Protein AF-A0A4R3NCE2-F1 (afdb_monomer)

pLDDT: mean 93.96, std 8.99, range [52.03, 98.62]

Solvent-accessible surface area (backbone atoms only — not comparable to full-atom values): 3868 Å² total; per-residue (Å²): 128,58,69,68,59,54,51,42,53,53,45,52,53,53,42,52,52,39,51,49,54,42,49,55,26,52,52,50,18,53,52,27,46,76,72,69,36,58,70,56,16,55,56,41,47,62,64,40,60,62,41,52,55,49,42,53,52,44,52,51,48,44,52,51,53,53,53,54,66,73,76,111

Radius of gyration: 16.73 Å; Cα contacts (8 Å, |Δi|>4): 50; chains: 1; bounding box: 40×15×48 Å

Foldseek 3Di:
DDPLVVLLVVLVVLLVVLVVLLVVLCVQLVVCVVVVNNVSSVVSCVCNVVSVVSNVVSVVVNVVSVVVVVVD

Mean predicted aligned error: 3.79 Å

Secondary structure (DSSP, 8-state):
--HHHHHHHHHHHHHHHHHHHHHHHHHHHHHHHHTT-HHHHHHHHTTHHHHHHHHHHHHHHHHHHHHHHTT-

Structure (mmCIF, N/CA/C/O backbone):
data_AF-A0A4R3NCE2-F1
#
_entry.id   AF-A0A4R3NCE2-F1
#
loop_
_atom_site.group_PDB
_atom_site.id
_atom_site.type_symbol
_atom_site.label_atom_id
_atom_site.label_alt_id
_atom_site.label_comp_id
_atom_site.label_asym_id
_atom_site.label_entity_id
_atom_site.label_seq_id
_atom_site.pdbx_PDB_ins_code
_atom_site.Cartn_x
_atom_site.Cartn_y
_atom_site.Cartn_z
_atom_site.occupancy
_atom_site.B_iso_or_equiv
_atom_site.auth_seq_id
_atom_site.auth_comp_id
_atom_site.auth_asym_id
_atom_site.auth_atom_id
_atom_site.pdbx_PDB_model_num
ATOM 1 N N . MET A 1 1 ? 24.847 -4.761 -13.828 1.00 59.25 1 MET A N 1
ATOM 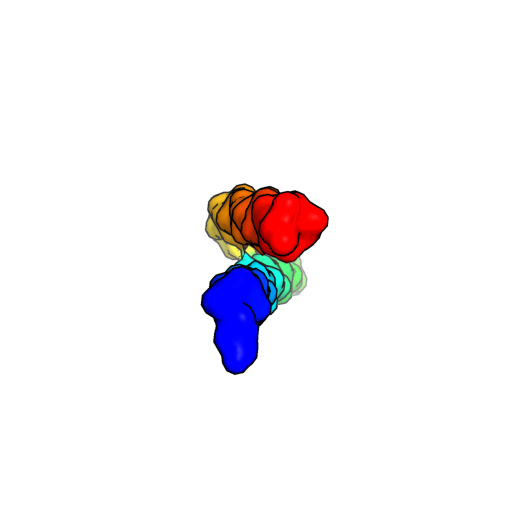2 C CA . MET A 1 1 ? 23.377 -4.945 -13.805 1.00 59.25 1 MET A CA 1
ATOM 3 C C . MET A 1 1 ? 22.811 -3.925 -14.777 1.00 59.25 1 MET A C 1
ATOM 5 O O . MET A 1 1 ? 23.300 -2.810 -14.708 1.00 59.25 1 MET A O 1
ATOM 9 N N . SER A 1 2 ? 21.910 -4.274 -15.703 1.00 82.31 2 SER A N 1
ATOM 10 C CA . SER A 1 2 ? 21.371 -3.271 -16.640 1.00 82.31 2 SER A CA 1
ATOM 11 C C . SER A 1 2 ? 20.594 -2.190 -15.882 1.00 82.31 2 SER A C 1
ATOM 13 O O . SER A 1 2 ? 19.963 -2.493 -14.863 1.00 82.31 2 SER A O 1
ATOM 15 N N . ASP A 1 3 ? 20.624 -0.951 -16.374 1.00 86.19 3 ASP A N 1
ATOM 16 C CA . ASP A 1 3 ? 19.947 0.191 -15.740 1.00 86.19 3 ASP A CA 1
ATOM 17 C C . ASP A 1 3 ? 18.445 -0.074 -15.547 1.00 86.19 3 ASP A C 1
ATOM 19 O O . ASP A 1 3 ? 17.889 0.202 -14.484 1.00 86.19 3 ASP A O 1
ATOM 23 N N . ASN A 1 4 ? 17.814 -0.773 -16.498 1.00 87.44 4 ASN A N 1
ATOM 24 C CA . ASN A 1 4 ? 16.420 -1.220 -16.405 1.00 87.44 4 ASN A CA 1
ATOM 25 C C . ASN A 1 4 ? 16.171 -2.158 -15.213 1.00 87.44 4 ASN A C 1
ATOM 27 O O . ASN A 1 4 ? 15.162 -2.034 -14.516 1.00 87.44 4 ASN A O 1
ATOM 31 N N . LYS A 1 5 ? 17.101 -3.077 -14.922 1.00 88.06 5 LYS A N 1
ATOM 32 C CA . LYS A 1 5 ? 16.989 -3.978 -13.766 1.00 88.06 5 LYS A CA 1
ATOM 33 C C . LYS A 1 5 ? 17.163 -3.220 -12.446 1.00 88.06 5 LYS A C 1
ATOM 35 O O . LYS A 1 5 ? 16.483 -3.551 -11.474 1.00 88.06 5 LYS A O 1
ATOM 40 N N . ILE A 1 6 ? 18.023 -2.197 -12.403 1.00 92.81 6 ILE A N 1
ATOM 41 C CA . ILE A 1 6 ? 18.148 -1.302 -11.239 1.00 92.81 6 ILE A CA 1
ATOM 42 C C . ILE A 1 6 ? 16.835 -0.542 -11.025 1.00 92.81 6 ILE A C 1
ATOM 44 O O . ILE A 1 6 ? 16.293 -0.585 -9.920 1.00 92.81 6 ILE A O 1
ATOM 48 N N . ALA A 1 7 ? 16.292 0.078 -12.073 1.00 92.38 7 ALA A N 1
ATOM 49 C CA . ALA A 1 7 ? 15.060 0.858 -12.005 1.00 92.38 7 ALA A CA 1
ATOM 50 C C . ALA A 1 7 ? 13.859 0.019 -11.535 1.00 92.38 7 ALA A C 1
ATOM 52 O O . ALA A 1 7 ? 13.198 0.385 -10.563 1.00 92.38 7 ALA A O 1
ATOM 53 N N . ILE A 1 8 ? 13.627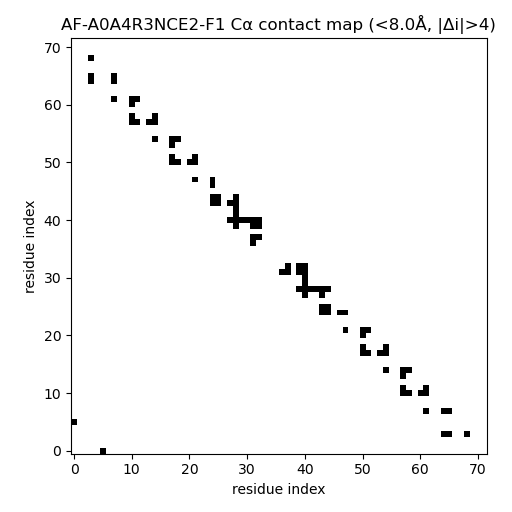 -1.153 -12.143 1.00 94.81 8 ILE A N 1
ATOM 54 C CA . ILE A 1 8 ? 12.548 -2.071 -11.736 1.00 94.81 8 ILE A CA 1
ATOM 55 C C . ILE A 1 8 ? 12.714 -2.496 -10.270 1.00 94.81 8 ILE A C 1
ATOM 57 O O . ILE A 1 8 ? 11.739 -2.516 -9.523 1.00 94.81 8 ILE A O 1
ATOM 61 N N . THR A 1 9 ? 13.943 -2.783 -9.829 1.00 95.56 9 THR A N 1
ATOM 62 C CA . THR A 1 9 ? 14.206 -3.154 -8.429 1.00 95.56 9 THR A CA 1
ATOM 63 C C . THR A 1 9 ? 13.811 -2.036 -7.462 1.00 95.56 9 THR A C 1
ATOM 65 O O . THR A 1 9 ? 13.215 -2.312 -6.422 1.00 95.56 9 THR A O 1
ATOM 68 N N . GLN A 1 10 ? 14.116 -0.775 -7.783 1.00 97.06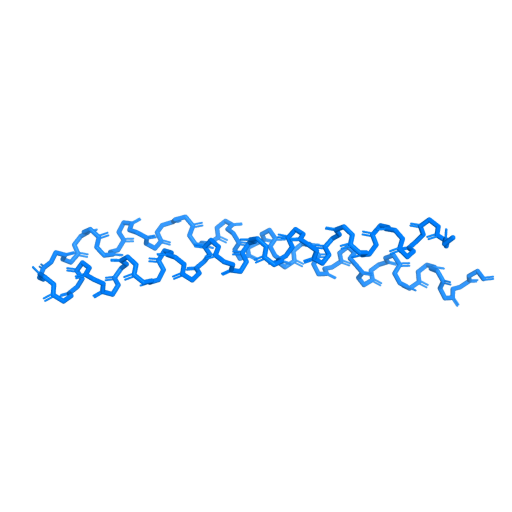 10 GLN A N 1
ATOM 69 C CA . GLN A 1 10 ? 13.742 0.357 -6.926 1.00 97.06 10 GLN A CA 1
ATOM 70 C C . GLN A 1 10 ? 12.231 0.605 -6.921 1.00 97.06 10 GLN A C 1
ATOM 72 O O . GLN A 1 10 ? 11.669 0.894 -5.866 1.00 97.06 10 GLN A O 1
ATOM 77 N N . ILE A 1 11 ? 11.560 0.425 -8.062 1.00 97.56 11 ILE A N 1
ATOM 78 C CA . ILE A 1 11 ? 10.097 0.522 -8.141 1.00 97.56 11 ILE A CA 1
ATOM 79 C C . ILE A 1 11 ? 9.435 -0.538 -7.258 1.00 97.56 11 ILE A C 1
ATOM 81 O O . ILE A 1 11 ? 8.555 -0.205 -6.470 1.00 97.56 11 ILE A O 1
ATOM 85 N N . ILE A 1 12 ? 9.893 -1.792 -7.320 1.00 97.12 12 ILE A N 1
ATOM 86 C CA . ILE A 1 12 ? 9.353 -2.869 -6.477 1.00 97.12 12 ILE A CA 1
ATOM 87 C C . ILE A 1 12 ? 9.533 -2.539 -4.991 1.00 97.12 12 ILE A C 1
ATOM 89 O O . ILE A 1 12 ? 8.596 -2.705 -4.216 1.00 97.12 12 ILE A O 1
ATOM 93 N N . LYS A 1 13 ? 10.694 -2.011 -4.586 1.00 98.06 13 LYS A N 1
ATOM 94 C CA . LYS A 1 13 ? 10.919 -1.571 -3.198 1.00 98.06 13 LYS A CA 1
ATOM 95 C C . LYS A 1 13 ? 9.967 -0.452 -2.775 1.00 98.06 13 LYS A C 1
ATOM 97 O O . LYS A 1 13 ? 9.46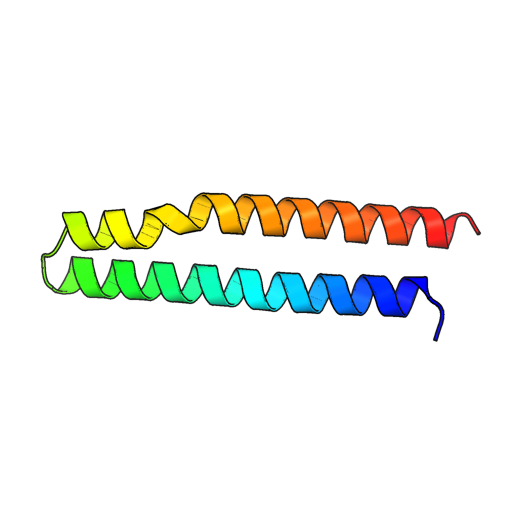2 -0.471 -1.657 1.00 98.06 13 LYS A O 1
ATOM 102 N N . ALA A 1 14 ? 9.701 0.508 -3.658 1.00 97.94 14 ALA A N 1
ATOM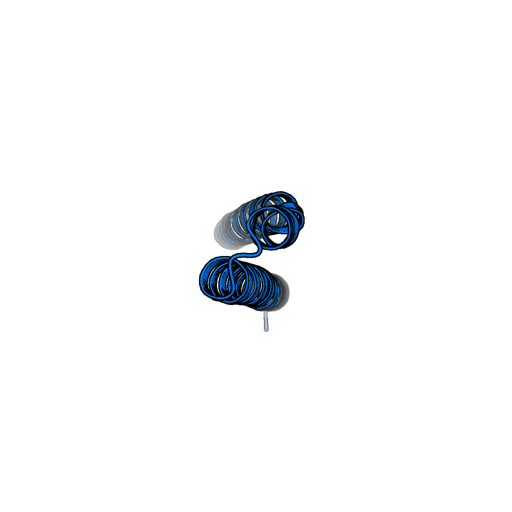 103 C CA . ALA A 1 14 ? 8.729 1.562 -3.387 1.00 97.94 14 ALA A CA 1
ATOM 104 C C . ALA A 1 14 ? 7.307 0.996 -3.223 1.00 97.94 14 ALA A C 1
ATOM 106 O O . ALA A 1 14 ? 6.615 1.395 -2.291 1.00 97.94 14 ALA A O 1
ATOM 107 N N . MET A 1 15 ? 6.914 0.023 -4.055 1.00 98.31 15 MET A N 1
ATOM 108 C CA . MET A 1 15 ? 5.626 -0.674 -3.937 1.00 98.31 15 MET A CA 1
ATOM 109 C C . MET A 1 15 ? 5.509 -1.483 -2.640 1.00 98.31 15 MET A C 1
ATOM 111 O O . MET A 1 15 ? 4.433 -1.541 -2.060 1.00 98.31 15 MET A O 1
ATOM 115 N N . GLN A 1 16 ? 6.598 -2.108 -2.176 1.00 98.25 16 GLN A N 1
ATOM 116 C CA . GLN A 1 16 ? 6.612 -2.823 -0.894 1.00 98.25 16 GLN A CA 1
ATOM 117 C C . GLN A 1 16 ? 6.315 -1.877 0.269 1.00 98.25 16 GLN A C 1
ATOM 119 O O . GLN A 1 16 ? 5.495 -2.205 1.118 1.00 98.25 16 GLN A O 1
ATOM 124 N N . ARG A 1 17 ? 6.933 -0.691 0.263 1.00 97.56 17 ARG A N 1
ATOM 125 C CA . ARG A 1 17 ? 6.669 0.340 1.269 1.00 97.56 17 ARG A CA 1
ATOM 126 C C . ARG A 1 17 ? 5.222 0.838 1.217 1.00 97.56 17 ARG A C 1
ATOM 128 O O . ARG A 1 17 ? 4.593 0.944 2.256 1.00 97.56 17 ARG A O 1
ATOM 135 N N . ASP A 1 18 ? 4.680 1.070 0.020 1.00 97.62 18 ASP A N 1
ATOM 136 C CA . ASP A 1 18 ? 3.265 1.447 -0.140 1.00 97.62 18 ASP A CA 1
ATOM 137 C C . ASP A 1 18 ? 2.307 0.381 0.393 1.00 97.62 18 ASP A C 1
ATOM 139 O O . ASP A 1 18 ? 1.321 0.697 1.052 1.00 97.62 18 ASP A O 1
ATOM 143 N N . ALA A 1 19 ? 2.592 -0.892 0.117 1.00 97.75 19 ALA A N 1
ATOM 144 C CA . ALA A 1 19 ? 1.780 -1.993 0.614 1.00 97.75 19 ALA A CA 1
ATOM 145 C C . ALA A 1 19 ? 1.831 -2.086 2.147 1.00 97.75 19 ALA A C 1
ATOM 147 O O . ALA A 1 19 ? 0.797 -2.301 2.774 1.00 97.75 19 ALA A O 1
ATOM 148 N N . GLU A 1 20 ? 3.008 -1.895 2.747 1.00 98.19 20 GLU A N 1
ATOM 149 C CA . GLU A 1 20 ? 3.173 -1.835 4.202 1.00 98.19 20 GLU A CA 1
ATOM 150 C C . GLU A 1 20 ? 2.377 -0.672 4.807 1.00 98.19 20 GLU A C 1
ATOM 152 O O . GLU A 1 20 ? 1.627 -0.874 5.759 1.00 98.19 20 GLU A O 1
ATOM 157 N N . ASP A 1 21 ? 2.456 0.519 4.208 1.00 97.44 21 ASP A N 1
ATOM 158 C CA . ASP A 1 21 ? 1.703 1.688 4.660 1.00 97.44 21 ASP A CA 1
ATOM 159 C C . ASP A 1 21 ? 0.184 1.440 4.596 1.00 97.44 21 ASP A C 1
ATOM 161 O O . ASP A 1 21 ? -0.522 1.760 5.550 1.00 97.44 21 ASP A O 1
ATOM 165 N N . ILE A 1 22 ? -0.326 0.808 3.529 1.00 98.25 22 ILE A N 1
ATOM 166 C CA . ILE A 1 22 ? -1.747 0.422 3.426 1.00 98.25 22 ILE A CA 1
ATOM 167 C C . ILE A 1 22 ? -2.132 -0.546 4.547 1.00 98.25 22 ILE A C 1
ATOM 169 O O . ILE A 1 22 ? -3.140 -0.327 5.219 1.00 98.25 22 ILE A O 1
ATOM 173 N N . MET A 1 23 ? -1.343 -1.603 4.760 1.00 98.31 23 MET A N 1
ATOM 174 C CA . MET A 1 23 ? -1.635 -2.601 5.792 1.00 98.31 23 MET A CA 1
ATOM 175 C C . MET A 1 23 ? -1.651 -1.975 7.188 1.00 98.31 23 MET A C 1
ATOM 177 O O . MET A 1 23 ? -2.594 -2.205 7.939 1.00 98.31 23 MET A O 1
ATOM 181 N N . ASN A 1 24 ? -0.693 -1.096 7.492 1.00 98.38 24 ASN A N 1
ATOM 182 C CA . ASN A 1 24 ? -0.640 -0.379 8.766 1.00 98.38 24 ASN A CA 1
ATOM 183 C C . ASN A 1 24 ? -1.894 0.483 9.009 1.00 98.38 24 ASN A C 1
ATOM 185 O O . ASN A 1 24 ? -2.397 0.542 10.130 1.00 98.38 24 ASN A O 1
ATOM 189 N N . GLN A 1 25 ? -2.423 1.145 7.973 1.00 98.38 25 GLN A N 1
ATOM 190 C CA . GLN A 1 25 ? -3.655 1.937 8.090 1.00 98.38 25 GLN A CA 1
ATOM 191 C C . GLN A 1 25 ? -4.902 1.063 8.269 1.00 98.38 25 GLN A C 1
ATOM 193 O O . GLN A 1 25 ? -5.800 1.412 9.037 1.00 98.38 25 GLN A O 1
ATOM 198 N N . VAL A 1 26 ? -4.958 -0.087 7.591 1.00 98.31 26 VAL A N 1
ATOM 199 C CA . VAL A 1 26 ? -6.046 -1.061 7.760 1.00 98.31 26 VAL A CA 1
ATOM 200 C C . VAL A 1 26 ? -6.036 -1.646 9.172 1.00 98.31 26 VAL A C 1
ATOM 202 O O . VAL A 1 26 ? -7.095 -1.730 9.795 1.00 98.31 26 VAL A O 1
ATOM 205 N N . ASP A 1 27 ? -4.862 -1.986 9.702 1.00 98.56 27 ASP A N 1
ATOM 206 C CA . ASP A 1 27 ? -4.709 -2.489 11.068 1.00 98.56 27 ASP A CA 1
ATOM 207 C C . ASP A 1 27 ? -5.134 -1.436 12.103 1.00 98.56 27 ASP A C 1
ATOM 209 O O . ASP A 1 27 ? -5.887 -1.749 13.027 1.00 98.56 27 ASP A O 1
ATOM 213 N N . LEU A 1 28 ? -4.753 -0.168 11.905 1.00 98.44 28 LEU A N 1
ATOM 214 C CA . LEU A 1 28 ? -5.203 0.942 12.750 1.00 98.44 28 LEU A CA 1
ATOM 215 C C . LEU A 1 28 ? -6.732 1.098 12.722 1.00 98.44 28 LEU A C 1
ATOM 217 O O . LEU A 1 28 ? -7.370 1.233 13.768 1.00 98.44 28 LEU A O 1
ATOM 221 N N . ALA A 1 29 ? -7.341 1.035 11.536 1.00 98.50 29 ALA A N 1
ATOM 222 C CA . ALA A 1 29 ? -8.792 1.106 11.399 1.00 98.50 29 ALA A CA 1
ATOM 223 C C . ALA A 1 29 ? -9.496 -0.072 12.098 1.00 98.50 29 ALA A C 1
ATOM 225 O O . ALA A 1 29 ? -10.544 0.109 12.729 1.00 98.50 29 A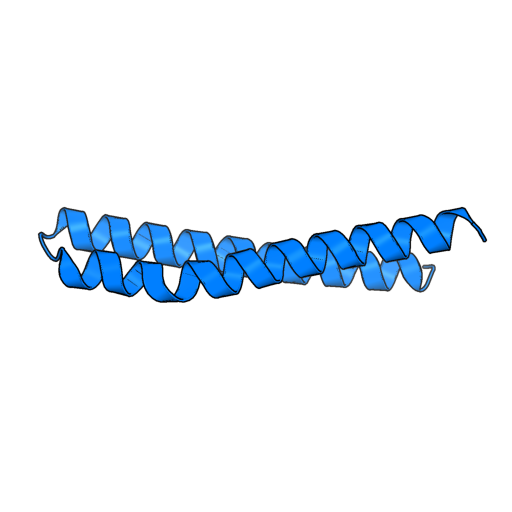LA A O 1
ATOM 226 N N . ALA A 1 30 ? -8.917 -1.273 12.009 1.00 98.50 30 ALA A N 1
ATOM 227 C CA . ALA A 1 30 ? -9.412 -2.473 12.675 1.00 98.50 30 ALA A CA 1
ATOM 228 C C . ALA A 1 30 ? -9.313 -2.365 14.210 1.00 98.50 30 ALA A C 1
ATOM 230 O O . ALA A 1 30 ? -10.233 -2.770 14.928 1.00 98.50 30 ALA A O 1
ATOM 231 N N . GLU A 1 31 ? -8.239 -1.772 14.729 1.00 98.62 31 GLU A N 1
ATOM 232 C CA . GLU A 1 31 ? -8.111 -1.482 16.156 1.00 98.62 31 GLU A CA 1
ATOM 233 C C . GLU A 1 31 ? -9.168 -0.466 16.618 1.00 98.62 31 GLU A C 1
ATOM 235 O O . GLU A 1 31 ? -9.886 -0.699 17.597 1.00 98.62 31 GLU A O 1
ATOM 240 N N . ASP A 1 32 ? -9.312 0.644 15.891 1.00 98.50 32 ASP A N 1
ATOM 241 C CA . ASP A 1 32 ? -10.261 1.706 16.221 1.00 98.50 32 ASP A CA 1
ATOM 242 C C . ASP A 1 32 ? -11.709 1.209 16.236 1.00 98.50 32 ASP A C 1
ATOM 244 O O . ASP A 1 32 ? -12.475 1.546 17.149 1.00 98.50 32 ASP A O 1
ATOM 248 N N . ILE A 1 33 ? -12.097 0.370 15.269 1.00 97.81 33 ILE A N 1
ATOM 249 C CA . ILE A 1 33 ? -13.451 -0.190 15.237 1.00 97.81 33 ILE A CA 1
ATOM 250 C C . ILE A 1 33 ? -13.682 -1.170 16.393 1.00 97.81 33 ILE A C 1
ATOM 252 O O . ILE A 1 33 ? -14.756 -1.136 17.001 1.00 97.81 33 ILE A O 1
ATOM 256 N N . GLY A 1 34 ? -12.673 -1.972 16.758 1.00 97.88 34 GLY A N 1
ATOM 257 C CA . GLY A 1 34 ? -12.721 -2.872 17.914 1.00 97.88 34 GLY A CA 1
ATOM 258 C C . GLY A 1 34 ? -12.911 -2.133 19.243 1.00 97.88 34 GLY A C 1
ATOM 259 O O . GLY A 1 34 ? -13.543 -2.653 20.160 1.00 97.88 34 GLY A O 1
ATOM 260 N N . GLN A 1 35 ? -12.442 -0.886 19.322 1.00 97.94 35 GLN A N 1
ATOM 261 C CA . GLN A 1 35 ? -12.584 -0.007 20.488 1.00 97.94 35 GLN A CA 1
ATOM 262 C C . GLN A 1 35 ? -13.820 0.917 20.402 1.00 97.94 35 GLN A C 1
ATOM 264 O O . GLN A 1 35 ? -13.992 1.814 21.227 1.00 97.94 35 GLN A O 1
ATOM 269 N N . GLY A 1 36 ? -14.698 0.717 19.411 1.00 97.88 36 GLY A N 1
ATOM 270 C CA . GLY A 1 36 ? -15.934 1.487 19.229 1.00 97.88 36 GLY A CA 1
ATOM 271 C C . GLY A 1 36 ? -15.744 2.882 18.614 1.00 97.88 36 GLY A C 1
ATOM 272 O O . GLY A 1 36 ? -16.717 3.628 18.475 1.00 97.88 36 GLY A O 1
ATOM 273 N N . ARG A 1 37 ? -14.525 3.245 18.195 1.00 98.25 37 ARG A N 1
ATOM 274 C CA . ARG A 1 37 ? -14.190 4.546 17.596 1.00 98.25 37 ARG A CA 1
ATOM 275 C C . ARG A 1 37 ? -14.426 4.561 16.085 1.00 98.25 37 ARG A C 1
ATOM 277 O O . ARG A 1 37 ? -13.498 4.623 15.285 1.00 98.25 37 ARG A O 1
ATOM 284 N N . ARG A 1 38 ? -15.695 4.565 15.672 1.00 96.75 38 ARG A N 1
ATOM 285 C CA . ARG A 1 38 ? -16.082 4.512 14.244 1.00 96.75 38 ARG A CA 1
ATOM 286 C C . ARG A 1 38 ? -15.473 5.627 13.386 1.00 96.75 38 ARG A C 1
ATOM 288 O O . ARG A 1 38 ? -14.994 5.355 12.294 1.00 96.75 38 ARG A O 1
ATOM 295 N N . ASN A 1 39 ? -15.480 6.868 13.873 1.00 97.69 39 ASN A N 1
ATOM 296 C CA . ASN A 1 39 ? -14.953 8.000 13.102 1.00 97.69 39 ASN A CA 1
ATOM 297 C C . ASN A 1 39 ? -13.428 7.931 12.958 1.00 97.69 39 ASN A C 1
ATOM 299 O O . ASN A 1 39 ? -12.912 8.266 11.897 1.00 97.69 39 ASN A O 1
ATOM 303 N N . SER A 1 40 ? -12.725 7.473 13.997 1.00 97.69 40 SER A N 1
ATOM 304 C CA . SER A 1 40 ? -11.277 7.254 13.941 1.00 97.69 40 SER A CA 1
ATOM 305 C C . SER A 1 40 ? -10.935 6.153 12.938 1.00 97.69 40 SER A C 1
ATOM 307 O O . SER A 1 40 ? -10.096 6.381 12.075 1.00 97.69 40 SER A O 1
ATOM 309 N N . ALA A 1 41 ? -11.695 5.050 12.937 1.00 97.94 41 ALA A N 1
ATOM 310 C CA . ALA A 1 41 ? -11.512 3.962 11.979 1.00 97.94 41 ALA A CA 1
ATOM 311 C C . ALA A 1 41 ? -11.657 4.425 10.518 1.00 97.94 41 ALA A C 1
ATOM 313 O O . ALA A 1 41 ? -10.830 4.089 9.678 1.00 97.94 41 ALA A O 1
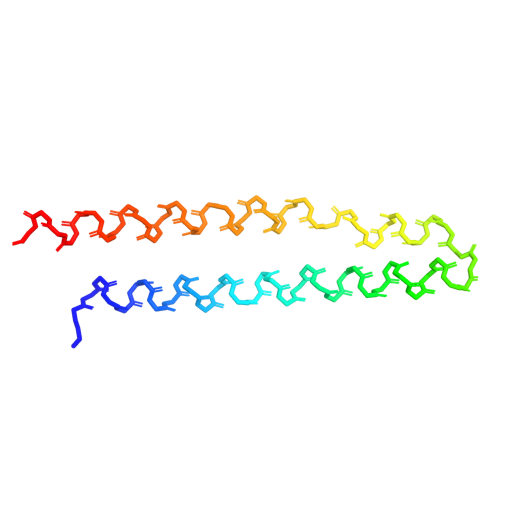ATOM 314 N N . ILE A 1 42 ? -12.673 5.239 10.204 1.00 97.19 42 ILE A N 1
ATOM 315 C CA . ILE A 1 42 ? -12.818 5.820 8.857 1.00 97.19 42 ILE A CA 1
ATOM 316 C C . ILE A 1 42 ? -11.687 6.811 8.552 1.00 97.19 42 ILE A C 1
ATOM 318 O O . ILE A 1 42 ? -11.164 6.819 7.441 1.00 97.19 42 ILE A O 1
ATOM 322 N N . GLY A 1 43 ? -11.282 7.624 9.531 1.00 97.38 43 GLY A N 1
ATOM 323 C CA . GLY A 1 43 ? -10.167 8.560 9.385 1.00 97.38 43 GLY A CA 1
ATOM 324 C C . GLY A 1 43 ? -8.835 7.870 9.077 1.00 97.38 43 GLY A C 1
ATOM 325 O O . GLY A 1 43 ? -8.090 8.359 8.232 1.00 97.38 43 GLY A O 1
ATOM 326 N N . ALA A 1 44 ? -8.566 6.716 9.691 1.00 97.50 44 ALA A N 1
ATOM 327 C CA . ALA A 1 44 ? -7.384 5.896 9.418 1.00 97.50 44 ALA A CA 1
ATOM 328 C C . ALA A 1 44 ? -7.347 5.376 7.969 1.00 97.50 44 ALA A C 1
ATOM 330 O O . ALA A 1 44 ? -6.276 5.213 7.397 1.00 97.50 44 ALA A O 1
ATOM 331 N N . LEU A 1 45 ? -8.504 5.180 7.330 1.00 97.31 45 LEU A N 1
ATOM 332 C CA . LEU A 1 45 ? -8.573 4.749 5.930 1.00 97.31 45 LEU A CA 1
ATOM 333 C C . LEU A 1 45 ? -8.416 5.900 4.924 1.00 97.31 45 LEU A C 1
ATOM 335 O O . LEU A 1 45 ? -8.134 5.643 3.759 1.00 97.31 45 LEU A O 1
ATOM 339 N N . ALA A 1 46 ? -8.547 7.162 5.343 1.00 95.62 46 ALA A N 1
ATOM 340 C CA . ALA A 1 46 ? -8.446 8.321 4.451 1.00 95.62 46 ALA A CA 1
ATOM 341 C C . ALA A 1 46 ? -7.153 8.390 3.599 1.00 95.62 46 ALA A C 1
ATOM 343 O O . ALA A 1 46 ? -7.250 8.725 2.419 1.00 95.62 46 ALA A O 1
ATOM 344 N N . PRO A 1 47 ? -5.946 8.085 4.120 1.00 94.44 47 PRO A N 1
ATOM 345 C CA . PRO A 1 47 ? -4.730 8.095 3.304 1.00 94.44 47 PRO A CA 1
ATOM 346 C C . PRO A 1 47 ? -4.595 6.893 2.351 1.00 94.44 47 PRO A C 1
ATOM 348 O O . PRO A 1 47 ? -3.725 6.925 1.481 1.00 94.44 47 PRO A O 1
ATOM 351 N N . VAL A 1 48 ? -5.415 5.841 2.489 1.00 96.75 48 VAL A N 1
ATOM 352 C CA . VAL A 1 48 ? -5.265 4.589 1.721 1.00 96.75 48 VAL A CA 1
ATOM 353 C C . VAL A 1 48 ? -5.460 4.816 0.221 1.00 96.75 48 VAL A C 1
ATOM 355 O O . VAL A 1 48 ? -4.697 4.260 -0.569 1.00 96.75 48 VAL A O 1
ATOM 358 N N . ASP A 1 49 ? -6.412 5.665 -0.174 1.00 95.25 49 ASP A N 1
ATOM 359 C CA . ASP A 1 49 ? -6.706 5.943 -1.587 1.00 95.25 49 ASP A CA 1
ATOM 360 C C . ASP A 1 49 ? -5.467 6.458 -2.335 1.00 95.25 49 ASP A C 1
ATOM 362 O O . ASP A 1 49 ? -5.069 5.894 -3.357 1.00 95.25 49 ASP A O 1
ATOM 366 N N . ALA A 1 50 ? -4.786 7.464 -1.776 1.00 95.00 50 ALA A N 1
ATOM 367 C CA . ALA A 1 50 ? -3.584 8.039 -2.380 1.00 95.00 50 ALA A CA 1
ATOM 368 C C . ALA A 1 50 ? -2.450 7.004 -2.509 1.00 95.00 50 ALA A C 1
ATOM 370 O O . ALA A 1 50 ? -1.723 6.981 -3.508 1.00 95.00 50 ALA A O 1
ATOM 371 N N . THR A 1 51 ? -2.304 6.118 -1.522 1.00 97.25 51 THR A N 1
ATOM 372 C CA . THR A 1 51 ? -1.287 5.060 -1.547 1.00 97.25 51 THR A CA 1
ATOM 373 C C . THR A 1 51 ? -1.608 3.986 -2.590 1.00 97.25 51 THR A C 1
ATOM 375 O O . THR A 1 51 ? -0.709 3.534 -3.303 1.00 97.25 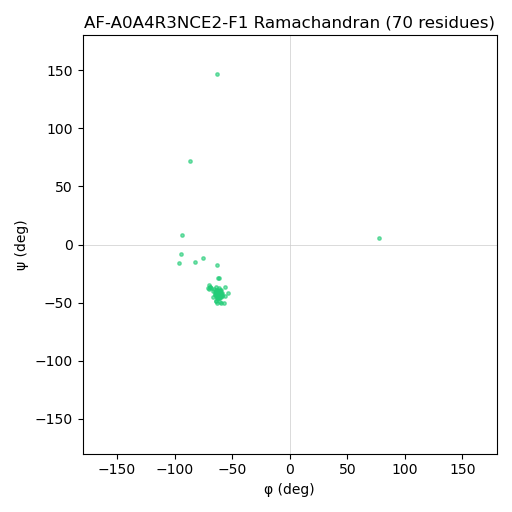51 THR A O 1
ATOM 378 N N . ILE A 1 52 ? -2.883 3.617 -2.758 1.00 97.12 52 ILE A N 1
ATOM 379 C CA . ILE A 1 52 ? -3.327 2.689 -3.810 1.00 97.12 52 ILE A CA 1
ATOM 380 C C . ILE A 1 52 ? -3.071 3.284 -5.201 1.00 97.12 52 ILE A C 1
ATOM 382 O O . ILE A 1 52 ? -2.530 2.597 -6.074 1.00 97.12 52 ILE A O 1
ATOM 386 N N . GLU A 1 53 ? -3.405 4.558 -5.413 1.00 97.62 53 GLU A N 1
ATOM 387 C CA . GLU A 1 53 ? -3.148 5.257 -6.678 1.00 97.62 53 GLU A CA 1
ATOM 388 C C . GLU A 1 53 ? -1.651 5.297 -7.015 1.00 97.62 53 GLU A C 1
ATOM 390 O O . GLU A 1 53 ? -1.241 5.042 -8.158 1.00 97.62 53 GLU A O 1
ATOM 395 N N . ARG A 1 54 ? -0.808 5.551 -6.007 1.00 97.62 54 ARG A N 1
ATOM 396 C CA . ARG A 1 54 ? 0.651 5.522 -6.155 1.00 97.62 54 ARG A CA 1
ATOM 397 C C . ARG A 1 54 ? 1.153 4.125 -6.519 1.00 97.62 54 ARG A C 1
ATOM 399 O O . ARG A 1 54 ? 1.928 3.992 -7.468 1.00 97.62 54 ARG A O 1
ATOM 406 N N . LEU A 1 55 ? 0.668 3.083 -5.843 1.00 97.69 55 LEU A N 1
ATOM 407 C CA . LEU A 1 55 ? 1.042 1.692 -6.108 1.00 97.69 55 LEU A CA 1
ATOM 408 C C . LEU A 1 55 ? 0.663 1.265 -7.535 1.00 97.69 55 LEU A C 1
ATOM 410 O O . LEU A 1 55 ? 1.474 0.658 -8.242 1.00 97.69 55 LEU A O 1
ATOM 414 N N . ALA A 1 56 ? -0.535 1.633 -7.996 1.00 97.75 56 ALA A N 1
ATOM 415 C CA . ALA A 1 56 ? -0.978 1.377 -9.365 1.00 97.75 56 ALA A CA 1
ATOM 416 C C . ALA A 1 56 ? -0.085 2.086 -10.400 1.00 97.75 56 ALA A C 1
ATOM 418 O O . ALA A 1 56 ? 0.303 1.489 -11.410 1.00 97.75 56 ALA A O 1
ATOM 419 N N . SER A 1 57 ? 0.302 3.332 -10.118 1.00 98.12 57 SER A N 1
ATOM 420 C CA . SER A 1 57 ? 1.199 4.123 -10.968 1.00 98.12 57 SER A CA 1
ATOM 421 C C . SER A 1 57 ? 2.599 3.503 -11.064 1.00 98.12 57 SER A C 1
ATOM 423 O O . SER A 1 57 ? 3.164 3.391 -12.155 1.00 98.12 57 SER A O 1
ATOM 425 N N . LEU A 1 58 ? 3.143 3.021 -9.944 1.00 98.00 58 LEU A N 1
ATOM 426 C CA . LEU A 1 58 ? 4.425 2.314 -9.899 1.00 98.00 58 LEU A CA 1
ATOM 427 C C . LEU A 1 58 ? 4.388 1.001 -10.695 1.00 98.00 58 LEU A C 1
ATOM 429 O O . LEU A 1 58 ? 5.308 0.718 -11.467 1.00 98.00 58 LEU A O 1
ATOM 433 N N . LEU A 1 59 ? 3.303 0.229 -10.587 1.00 97.50 59 LEU A N 1
ATOM 434 C CA . LEU A 1 59 ? 3.111 -0.983 -11.387 1.00 97.50 59 LEU A CA 1
ATOM 435 C C . LEU A 1 59 ? 3.074 -0.675 -12.892 1.00 97.50 59 LEU A C 1
ATOM 437 O O . LEU A 1 59 ? 3.678 -1.400 -13.690 1.00 97.50 59 LEU A O 1
ATOM 441 N N . ALA A 1 60 ? 2.385 0.396 -13.292 1.00 97.81 60 ALA A N 1
ATOM 442 C CA . ALA A 1 60 ? 2.353 0.838 -14.683 1.00 97.81 60 ALA A CA 1
ATOM 443 C C . ALA A 1 60 ? 3.757 1.219 -15.187 1.00 97.81 60 ALA A C 1
ATOM 445 O O . ALA A 1 60 ? 4.157 0.777 -16.267 1.00 97.81 60 ALA A O 1
ATOM 446 N N . ALA A 1 61 ? 4.536 1.949 -14.383 1.00 96.31 61 ALA A N 1
ATOM 447 C CA . ALA A 1 61 ? 5.912 2.321 -14.709 1.00 96.31 61 ALA A CA 1
ATOM 448 C C . ALA A 1 61 ? 6.835 1.098 -14.856 1.00 96.31 61 ALA A C 1
ATOM 450 O O . ALA A 1 61 ? 7.553 0.986 -15.851 1.00 96.31 61 ALA A O 1
ATOM 451 N N . ALA A 1 62 ? 6.778 0.137 -13.925 1.00 95.31 62 ALA A N 1
ATOM 452 C CA . ALA A 1 62 ? 7.561 -1.098 -14.012 1.00 95.31 62 ALA A CA 1
ATOM 453 C C . ALA A 1 62 ? 7.252 -1.886 -15.296 1.00 95.31 62 ALA A C 1
ATOM 455 O O . ALA A 1 62 ? 8.166 -2.349 -15.982 1.00 95.31 62 ALA A O 1
ATOM 456 N N . ARG A 1 63 ? 5.965 -2.000 -15.654 1.00 95.12 63 ARG A N 1
ATOM 457 C CA . ARG A 1 63 ? 5.522 -2.653 -16.897 1.00 95.12 63 ARG A CA 1
ATOM 458 C C . ARG A 1 63 ? 6.018 -1.919 -18.142 1.00 95.12 63 ARG A C 1
ATOM 460 O O . ARG A 1 63 ? 6.418 -2.575 -19.101 1.00 95.12 63 ARG A O 1
ATOM 467 N N . ALA A 1 64 ? 6.005 -0.586 -18.132 1.00 95.06 64 ALA A N 1
ATOM 468 C CA . ALA A 1 64 ? 6.504 0.222 -19.241 1.00 95.06 64 ALA A CA 1
ATOM 469 C C . ALA A 1 64 ? 8.013 0.024 -19.451 1.00 95.06 64 ALA A C 1
ATOM 471 O O . ALA A 1 64 ? 8.429 -0.286 -20.565 1.00 95.06 64 ALA A O 1
ATOM 472 N N . ILE A 1 65 ? 8.815 0.103 -18.381 1.00 92.81 65 ILE A N 1
ATOM 473 C CA . ILE A 1 65 ? 10.271 -0.122 -18.440 1.00 92.81 65 ILE A CA 1
ATOM 474 C C . ILE A 1 65 ? 10.579 -1.530 -18.947 1.00 92.81 65 ILE A C 1
ATOM 476 O O . ILE A 1 65 ? 11.424 -1.696 -19.821 1.00 92.81 65 ILE A O 1
ATOM 480 N N . HIS A 1 66 ? 9.875 -2.545 -18.437 1.00 90.38 66 HIS A N 1
ATOM 481 C CA . HIS A 1 66 ? 10.065 -3.920 -18.891 1.00 90.38 66 HIS A CA 1
ATOM 482 C C . HIS A 1 66 ? 9.773 -4.085 -20.387 1.00 90.38 66 HIS A C 1
ATOM 484 O O . HIS A 1 66 ? 10.506 -4.789 -21.075 1.00 90.38 66 HIS A O 1
ATOM 490 N N . ARG A 1 67 ? 8.729 -3.419 -20.898 1.00 90.25 67 ARG A N 1
ATOM 491 C CA . ARG A 1 67 ? 8.371 -3.478 -22.317 1.00 90.25 67 ARG A CA 1
ATOM 492 C C . ARG A 1 67 ? 9.435 -2.831 -23.201 1.00 90.25 67 ARG A C 1
ATOM 494 O O . ARG A 1 67 ? 9.799 -3.430 -24.200 1.00 90.25 67 ARG A O 1
ATOM 501 N N . VAL A 1 68 ? 9.943 -1.656 -22.825 1.00 88.06 68 VAL A N 1
ATOM 502 C CA . VAL A 1 68 ? 11.022 -0.980 -23.570 1.00 88.06 68 VAL A CA 1
ATOM 503 C C . VAL A 1 68 ? 12.292 -1.831 -23.559 1.00 88.06 68 VAL A C 1
ATOM 505 O O . VAL A 1 68 ? 12.863 -2.086 -24.608 1.00 88.06 68 VAL A O 1
ATOM 508 N N . ALA A 1 69 ? 12.657 -2.382 -22.399 1.00 80.75 69 ALA A N 1
ATOM 509 C CA . ALA A 1 69 ? 13.827 -3.246 -22.246 1.00 80.75 69 ALA A CA 1
ATOM 510 C C . ALA A 1 69 ? 13.769 -4.563 -23.045 1.00 80.75 69 ALA A C 1
ATOM 512 O O . ALA A 1 69 ? 14.790 -5.227 -23.163 1.00 80.75 69 ALA A O 1
ATOM 513 N N . ALA A 1 70 ? 12.584 -4.982 -23.498 1.00 70.12 70 ALA A N 1
ATOM 514 C CA . ALA A 1 70 ? 12.389 -6.174 -24.323 1.00 70.12 70 ALA A CA 1
ATOM 515 C C . ALA A 1 70 ? 12.361 -5.863 -25.833 1.00 70.12 70 ALA A C 1
ATOM 517 O O . ALA A 1 70 ? 12.284 -6.790 -26.636 1.00 70.12 70 ALA A O 1
ATOM 518 N N . MET A 1 71 ? 12.346 -4.578 -26.207 1.00 61.81 71 MET A N 1
ATOM 519 C CA . MET A 1 71 ? 12.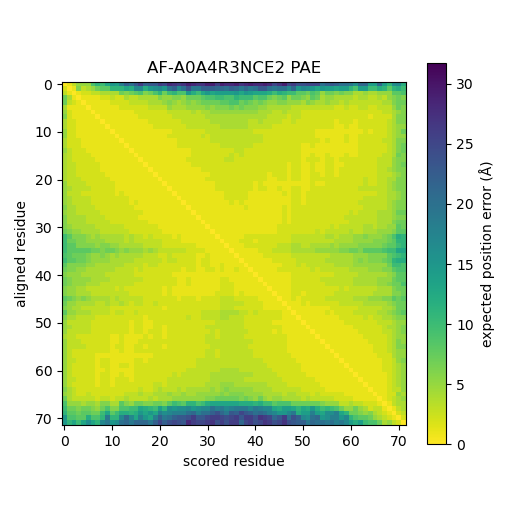407 -4.111 -27.597 1.00 61.81 71 MET A CA 1
ATOM 520 C C . MET A 1 71 ? 13.833 -3.734 -28.032 1.00 61.81 71 MET A C 1
ATOM 522 O O . MET A 1 71 ? 14.064 -3.626 -29.236 1.00 61.81 71 MET A O 1
ATOM 526 N N . ASP A 1 72 ? 14.745 -3.557 -27.069 1.00 52.03 72 ASP A N 1
ATOM 527 C CA . ASP A 1 72 ? 16.200 -3.426 -27.251 1.00 52.03 72 ASP A CA 1
ATOM 528 C C . ASP A 1 72 ? 16.891 -4.803 -27.270 1.00 52.03 72 ASP A C 1
ATOM 530 O O . ASP A 1 72 ? 17.895 -4.952 -28.006 1.00 52.03 72 ASP A O 1
#

Sequence (72 aa):
MSDNKIAITQIIKAMQRDAEDIMNQVDLAAEDIGQGRRNSAIGALAPVDATIERLASLLAAARAIHRVAAMD

Nearest PDB structures (foldseek):
  5t8l-assembly1_A  TM=9.340E-01  e=9.476E-01  Saccharomyces cerevisiae S288C
  4whe-assembly1_A  TM=9.220E-01  e=9.476E-01  Escherichia coli K-12
  9eon-assembly1_A  TM=9.344E-01  e=1.070E+00  Synechocystis sp. PCC 6803
  6zvt-assembly1_A  TM=6.752E-01  e=6.584E-01  Nostoc punctiforme
  6zw6-assembly1_A  TM=6.728E-01  e=5.832E-01  Nostoc punctiforme

Organism: NCBI:txid293089